Protein AF-A0A5N9AS66-F1 (afdb_monomer_lite)

Secondary structure (DSSP, 8-state):
-EEEEE-SB-HHHHHHHHHS-SHHHHH-EE-S-B--S--HHHHHHHTT-EEEEE--GGGHHHHHHHHHHHHHHS---EEEEEE-S--SPTT-EEPPPPPP-

Radius of gyration: 16.78 Å; chains: 1; bounding box: 40×25×41 Å

Foldseek 3Di:
DAEAACLQWLLVVLVCPCVVDDDCVVPLEDEPTGHPDDDVQVVCVVVVEHEDEAEDPVCVVVRVVVQCCCCPVVVGHYYYYYYDHHSHPPSHDYHDYDDDD

Structure (mmCIF, N/CA/C/O backbone):
data_AF-A0A5N9AS66-F1
#
_entry.id   AF-A0A5N9AS66-F1
#
loop_
_atom_site.group_PDB
_atom_site.id
_atom_site.type_symbol
_atom_site.label_atom_id
_atom_site.label_alt_id
_atom_site.label_comp_id
_atom_site.label_asym_id
_atom_site.label_entity_id
_atom_site.label_seq_id
_atom_site.pdbx_PDB_ins_code
_atom_site.Cartn_x
_atom_site.Cartn_y
_atom_site.Cartn_z
_atom_site.occupancy
_atom_site.B_iso_or_equiv
_atom_site.auth_seq_id
_atom_site.auth_comp_id
_atom_site.auth_asym_id
_atom_site.auth_atom_id
_atom_site.pdbx_PDB_model_num
ATOM 1 N N . LEU A 1 1 ? -7.767 7.285 11.595 1.00 97.25 1 LEU A N 1
ATOM 2 C CA . LEU A 1 1 ? -7.725 6.336 10.467 1.00 97.25 1 LEU A CA 1
ATOM 3 C C . LEU A 1 1 ? -6.416 6.550 9.739 1.00 97.25 1 LEU A C 1
ATOM 5 O O . LEU A 1 1 ? -6.164 7.672 9.313 1.00 97.25 1 LEU A O 1
ATOM 9 N N . TYR A 1 2 ? -5.582 5.523 9.649 1.00 98.12 2 TYR A N 1
ATOM 10 C CA . TYR A 1 2 ? -4.367 5.545 8.842 1.00 98.12 2 TYR A CA 1
ATOM 11 C C . TYR A 1 2 ? -4.635 4.807 7.536 1.00 98.12 2 TYR A C 1
ATOM 13 O O . TYR A 1 2 ? -5.286 3.765 7.545 1.00 98.12 2 TYR A O 1
ATOM 21 N N . VAL A 1 3 ? -4.147 5.351 6.424 1.00 98.06 3 VAL A N 1
ATOM 22 C CA . VAL A 1 3 ? -4.330 4.763 5.096 1.00 98.06 3 VAL A CA 1
ATOM 23 C C . VAL A 1 3 ? -2.970 4.654 4.427 1.00 98.06 3 VAL A C 1
ATOM 25 O O . VAL A 1 3 ? -2.260 5.651 4.301 1.00 98.06 3 VAL A O 1
ATOM 28 N N . ILE A 1 4 ? -2.619 3.446 3.998 1.00 97.56 4 ILE A N 1
ATOM 29 C CA . ILE A 1 4 ? -1.439 3.173 3.182 1.00 97.56 4 ILE A CA 1
ATOM 30 C C . ILE A 1 4 ? -1.924 2.852 1.773 1.00 97.56 4 ILE A C 1
ATOM 32 O O . ILE A 1 4 ? -2.585 1.844 1.544 1.00 97.56 4 ILE A O 1
ATOM 36 N N . THR A 1 5 ? -1.578 3.711 0.820 1.00 96.31 5 THR A N 1
ATOM 37 C CA . THR A 1 5 ? -1.765 3.466 -0.613 1.00 96.31 5 THR A CA 1
ATOM 38 C C . THR A 1 5 ? -0.592 2.631 -1.124 1.00 96.31 5 THR A C 1
ATOM 40 O O . THR A 1 5 ? 0.446 3.168 -1.518 1.00 96.31 5 THR A O 1
ATOM 43 N N . ASN A 1 6 ? -0.719 1.311 -1.040 1.00 96.38 6 ASN A N 1
ATOM 44 C CA . ASN A 1 6 ? 0.381 0.367 -1.181 1.00 96.38 6 ASN A CA 1
ATOM 45 C C . ASN A 1 6 ? 0.519 -0.144 -2.621 1.00 96.38 6 ASN A C 1
ATOM 47 O O . ASN A 1 6 ? -0.089 -1.140 -3.008 1.00 96.38 6 ASN A O 1
ATOM 51 N N . ASN A 1 7 ? 1.376 0.511 -3.401 1.00 95.75 7 ASN A N 1
ATOM 52 C CA . ASN A 1 7 ? 1.757 0.081 -4.750 1.00 95.75 7 ASN A CA 1
ATOM 53 C C . ASN A 1 7 ? 3.007 -0.825 -4.772 1.00 95.75 7 ASN A C 1
ATOM 55 O O . ASN A 1 7 ? 3.580 -1.044 -5.836 1.00 95.75 7 ASN A O 1
ATOM 59 N N . GLY A 1 8 ? 3.482 -1.302 -3.613 1.00 94.88 8 GLY A N 1
ATOM 60 C CA . GLY A 1 8 ? 4.639 -2.198 -3.516 1.00 94.88 8 GLY A CA 1
ATOM 61 C C . GLY A 1 8 ? 5.957 -1.632 -4.060 1.00 94.88 8 GLY A C 1
ATOM 62 O O . GLY A 1 8 ? 6.839 -2.411 -4.417 1.00 94.88 8 GLY A O 1
ATOM 63 N N . ALA A 1 9 ? 6.106 -0.308 -4.178 1.00 95.25 9 ALA A N 1
ATOM 64 C CA . ALA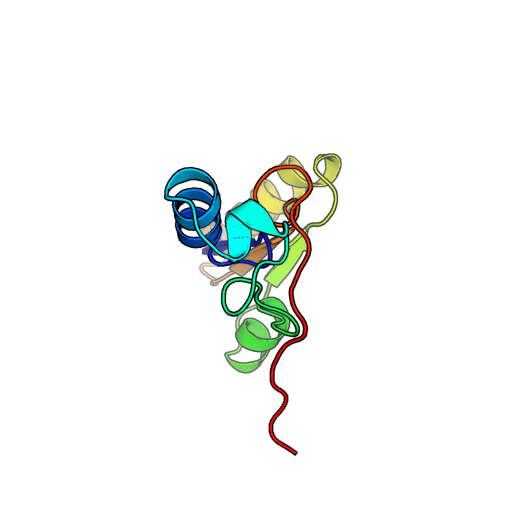 A 1 9 ? 7.310 0.305 -4.733 1.00 95.25 9 ALA A CA 1
ATOM 65 C C . ALA A 1 9 ? 7.537 1.742 -4.237 1.00 95.25 9 ALA A C 1
ATOM 67 O O . ALA A 1 9 ? 6.617 2.453 -3.838 1.00 95.25 9 ALA A O 1
ATOM 68 N N . TYR A 1 10 ? 8.763 2.238 -4.381 1.00 94.88 10 TYR A N 1
ATOM 69 C CA . TYR A 1 10 ? 9.041 3.673 -4.418 1.00 94.88 10 TYR A CA 1
ATOM 70 C C . TYR A 1 10 ? 8.584 4.256 -5.763 1.00 94.88 10 TYR A C 1
ATOM 72 O O . TYR A 1 10 ? 9.403 4.640 -6.594 1.00 94.88 10 TYR A O 1
ATOM 80 N N . GLY A 1 11 ? 7.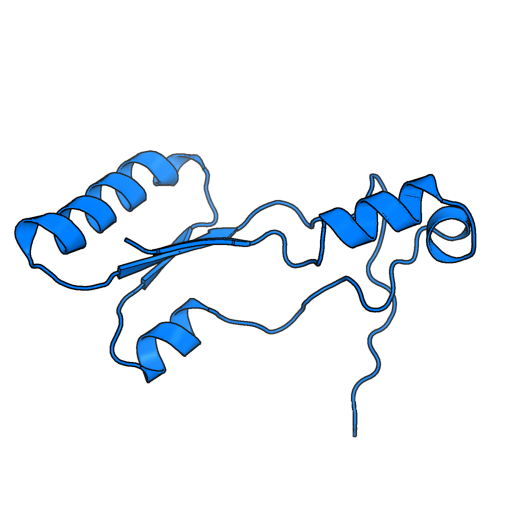269 4.300 -5.999 1.00 94.69 11 GLY A N 1
ATOM 81 C CA . GLY A 1 11 ? 6.729 4.514 -7.348 1.00 94.69 11 GLY A CA 1
ATOM 82 C C . GLY A 1 11 ? 7.119 5.838 -8.008 1.00 94.69 11 GLY A C 1
ATOM 83 O O . GLY A 1 11 ? 7.423 5.868 -9.195 1.00 94.69 11 GLY A O 1
ATOM 84 N N . ILE A 1 12 ? 7.223 6.920 -7.233 1.00 94.81 12 ILE A N 1
ATOM 85 C CA . ILE A 1 12 ? 7.724 8.208 -7.740 1.00 94.81 12 ILE A CA 1
ATOM 86 C C . ILE A 1 12 ? 9.177 8.084 -8.223 1.00 94.81 12 ILE A C 1
ATOM 88 O O . ILE A 1 12 ? 9.527 8.577 -9.290 1.00 94.81 12 ILE A O 1
ATOM 92 N N . VAL A 1 13 ? 10.021 7.385 -7.460 1.00 93.62 13 VAL A N 1
ATOM 93 C CA . VAL A 1 13 ? 11.432 7.162 -7.810 1.00 93.62 13 VAL A CA 1
ATOM 94 C C . VAL A 1 13 ? 11.545 6.261 -9.041 1.00 93.62 13 VAL A C 1
ATOM 96 O O . VAL A 1 13 ? 12.332 6.551 -9.938 1.00 93.62 13 VAL A O 1
ATOM 99 N N . ALA A 1 14 ? 10.735 5.202 -9.115 1.00 94.19 14 ALA A N 1
ATOM 100 C CA . ALA A 1 14 ? 10.674 4.328 -10.283 1.00 94.19 14 ALA A CA 1
ATOM 101 C C . ALA A 1 14 ? 10.259 5.101 -11.549 1.00 94.19 14 ALA A C 1
ATOM 103 O O . ALA A 1 14 ? 10.885 4.930 -12.593 1.00 94.19 14 ALA A O 1
ATOM 104 N N . GLY A 1 15 ? 9.277 6.004 -11.436 1.00 93.50 15 GLY A N 1
ATOM 105 C CA . GLY A 1 15 ? 8.867 6.918 -12.506 1.00 93.50 15 GLY A CA 1
ATOM 106 C C . GLY A 1 15 ? 10.021 7.772 -13.029 1.00 93.50 15 GLY A C 1
ATOM 107 O O . GLY A 1 15 ? 10.305 7.758 -14.224 1.00 93.50 15 GLY A O 1
ATOM 108 N N . PHE A 1 16 ? 10.762 8.429 -12.131 1.00 94.06 16 PHE A N 1
ATOM 109 C CA . PHE A 1 16 ? 11.922 9.234 -12.526 1.00 94.06 16 PHE A CA 1
ATOM 110 C C . PHE A 1 16 ? 13.016 8.419 -13.232 1.00 94.06 16 PHE A C 1
ATOM 112 O O . PHE A 1 16 ? 13.605 8.908 -14.193 1.00 94.06 16 PHE A O 1
ATOM 119 N N . PHE A 1 17 ? 13.284 7.176 -12.812 1.00 92.38 17 PHE A N 1
ATOM 120 C CA . PHE A 1 17 ? 14.233 6.304 -13.522 1.00 92.38 17 PHE A CA 1
ATOM 121 C C . PHE A 1 17 ? 13.738 5.866 -14.908 1.00 92.38 17 PHE A C 1
ATOM 123 O O . PHE A 1 17 ? 14.557 5.646 -15.806 1.00 92.38 17 PHE A O 1
ATOM 130 N N . GLY A 1 18 ? 12.420 5.768 -15.093 1.00 90.56 18 GLY A N 1
ATOM 131 C CA . GLY A 1 18 ? 11.807 5.546 -16.401 1.00 90.56 18 GLY A CA 1
ATOM 132 C C . GLY A 1 18 ? 12.042 6.708 -17.371 1.00 90.56 18 GLY A C 1
ATOM 133 O O . GLY A 1 18 ? 12.274 6.478 -18.553 1.00 90.56 18 GLY A O 1
ATOM 134 N N . GLU A 1 19 ? 12.047 7.947 -16.874 1.00 90.44 19 GLU A N 1
ATOM 135 C CA . GLU A 1 19 ? 12.200 9.157 -17.696 1.00 90.44 19 GLU A CA 1
ATOM 136 C C . GLU A 1 19 ? 13.660 9.585 -17.916 1.00 90.44 19 GLU A C 1
ATOM 138 O O . GLU A 1 19 ? 13.999 10.121 -18.970 1.00 90.44 19 GLU A O 1
ATOM 143 N N . ALA A 1 20 ? 14.538 9.368 -16.932 1.00 86.75 20 ALA A N 1
ATOM 144 C CA . ALA A 1 20 ? 15.902 9.907 -16.931 1.00 86.75 20 ALA A CA 1
ATOM 145 C C . ALA A 1 20 ? 16.880 9.207 -17.900 1.00 86.75 20 ALA A C 1
ATOM 147 O O . ALA A 1 20 ? 17.995 9.696 -18.099 1.00 86.75 20 ALA A O 1
ATOM 148 N N . GLY A 1 21 ? 16.479 8.081 -18.498 1.00 80.75 21 GLY A N 1
ATOM 149 C CA . GLY A 1 21 ? 17.354 7.228 -19.303 1.00 80.75 21 GLY A CA 1
ATOM 150 C C . GLY A 1 21 ? 18.347 6.405 -18.467 1.00 80.75 21 GLY A C 1
ATOM 151 O O . GLY A 1 21 ? 18.550 6.639 -17.273 1.00 80.75 21 GLY A O 1
ATOM 152 N N . GLY A 1 22 ? 18.982 5.418 -19.104 1.00 87.62 22 GLY A N 1
ATOM 153 C CA . GLY A 1 22 ? 19.961 4.526 -18.481 1.00 87.62 22 GLY A CA 1
ATOM 154 C C . GLY A 1 22 ? 19.403 3.137 -18.176 1.00 87.62 22 GLY A C 1
ATOM 155 O O . GLY A 1 22 ? 18.316 2.767 -18.598 1.00 87.62 22 GLY A O 1
ATOM 156 N N . GLN A 1 23 ? 20.155 2.334 -17.418 1.00 90.06 23 GLN A N 1
ATOM 157 C CA . GLN A 1 23 ? 19.957 0.880 -17.391 1.00 90.06 23 GLN A CA 1
ATOM 158 C C . GLN A 1 23 ? 18.527 0.421 -17.041 1.00 90.06 23 GLN A C 1
ATOM 160 O O . GLN A 1 23 ? 18.057 -0.556 -17.620 1.00 90.06 23 GLN A O 1
ATOM 165 N N . MET A 1 24 ? 17.829 1.082 -16.110 1.00 91.69 24 MET A N 1
ATOM 166 C CA . MET A 1 24 ? 16.470 0.669 -15.717 1.00 91.69 24 MET A CA 1
ATOM 167 C C . MET A 1 24 ? 15.432 0.955 -16.807 1.00 91.69 24 MET A C 1
ATOM 169 O O . MET A 1 24 ? 14.606 0.090 -17.087 1.00 91.69 24 MET A O 1
ATOM 173 N N . SER A 1 25 ? 15.502 2.117 -17.455 1.00 91.50 25 SER A N 1
ATOM 174 C CA . SER A 1 25 ? 14.636 2.460 -18.589 1.00 91.50 25 SER A CA 1
ATOM 175 C C . SER A 1 25 ? 15.011 1.668 -19.842 1.00 91.50 25 SER A C 1
ATOM 177 O O . SER A 1 25 ? 14.124 1.152 -20.514 1.00 91.50 25 SER A O 1
ATOM 179 N N . ASP A 1 26 ? 16.307 1.479 -20.108 1.00 92.94 26 ASP A N 1
ATOM 180 C CA . ASP A 1 26 ? 16.809 0.756 -21.284 1.00 92.94 26 ASP A CA 1
ATOM 181 C C . ASP A 1 26 ? 16.444 -0.738 -21.260 1.00 92.94 26 ASP A C 1
ATOM 183 O O . ASP A 1 26 ? 16.221 -1.352 -22.302 1.00 92.94 26 ASP A O 1
ATOM 187 N N . THR A 1 27 ? 16.421 -1.350 -20.070 1.00 93.62 27 THR A N 1
ATOM 188 C CA . THR A 1 27 ? 16.173 -2.795 -19.910 1.00 93.62 27 THR A CA 1
ATOM 189 C C . THR A 1 27 ? 14.770 -3.135 -19.420 1.00 93.62 27 THR A C 1
ATOM 191 O O . THR A 1 27 ? 14.404 -4.309 -19.435 1.00 93.62 27 THR A O 1
ATOM 194 N N . GLY A 1 28 ? 14.019 -2.149 -18.923 1.00 93.88 28 GLY A N 1
ATOM 195 C CA . GLY A 1 28 ? 12.745 -2.356 -18.233 1.00 93.88 28 GLY A CA 1
ATOM 196 C C . GLY A 1 28 ? 12.871 -3.027 -16.859 1.00 93.88 28 GLY A C 1
ATOM 197 O O . GLY A 1 28 ? 11.855 -3.351 -16.251 1.00 93.88 28 GLY A O 1
ATOM 198 N N . LYS A 1 29 ? 14.091 -3.252 -16.348 1.00 94.81 29 LYS A N 1
ATOM 199 C CA . LYS A 1 29 ? 14.328 -3.935 -15.067 1.00 94.81 29 LYS A CA 1
ATOM 200 C C . LYS A 1 29 ? 14.622 -2.934 -13.959 1.00 94.81 29 LYS A C 1
ATOM 202 O O . LYS A 1 29 ? 15.691 -2.326 -13.919 1.00 94.81 29 LYS A O 1
ATOM 207 N N . TYR A 1 30 ? 13.699 -2.823 -13.011 1.00 93.31 30 TYR A N 1
ATOM 208 C CA . TYR A 1 30 ? 13.732 -1.831 -11.941 1.00 93.31 30 TYR A CA 1
ATOM 209 C C . TYR A 1 30 ? 14.261 -2.437 -10.638 1.00 93.31 30 TYR A C 1
ATOM 211 O O . TYR A 1 30 ? 13.556 -3.137 -9.906 1.00 93.31 30 TYR A O 1
ATOM 219 N N . GLY A 1 31 ? 15.541 -2.185 -10.355 1.00 90.75 31 GLY A N 1
ATOM 220 C CA . GLY A 1 31 ? 16.218 -2.639 -9.137 1.00 90.75 31 GLY A CA 1
ATOM 221 C C . GLY A 1 31 ? 16.159 -1.621 -8.002 1.00 90.75 31 GLY A C 1
ATOM 222 O O . GLY A 1 31 ? 16.218 -0.421 -8.233 1.00 90.75 31 GLY A O 1
ATOM 223 N N . GLY A 1 32 ? 16.045 -2.094 -6.759 1.00 88.25 32 GLY A N 1
ATOM 224 C CA . GLY A 1 32 ? 16.107 -1.238 -5.564 1.00 88.25 32 GLY A CA 1
ATOM 225 C C . GLY A 1 32 ? 14.902 -0.313 -5.336 1.00 88.25 32 GLY A C 1
ATOM 226 O O . GLY A 1 32 ? 14.903 0.437 -4.366 1.00 88.25 32 GLY A O 1
ATOM 227 N N . VAL A 1 33 ? 13.880 -0.365 -6.197 1.00 92.38 33 VAL A N 1
ATOM 228 C CA . VAL A 1 33 ? 12.654 0.445 -6.064 1.00 92.38 33 VAL A CA 1
ATOM 229 C C . VAL A 1 33 ? 11.408 -0.374 -5.745 1.00 92.38 33 VAL A C 1
ATOM 231 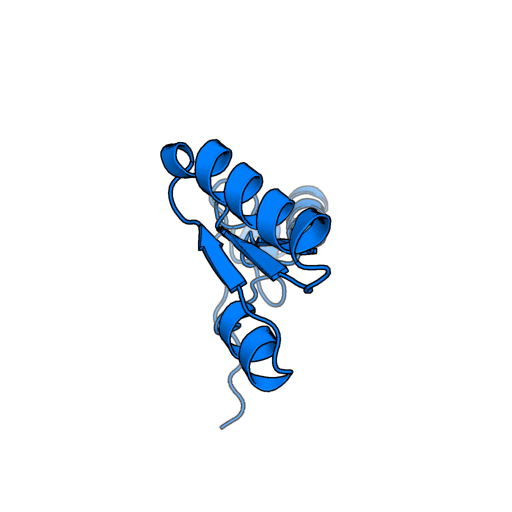O O . VAL A 1 33 ? 10.434 0.190 -5.261 1.00 92.38 33 VAL A O 1
ATOM 234 N N . VAL A 1 34 ? 11.423 -1.686 -5.981 1.00 93.25 34 VAL A N 1
ATOM 235 C CA . VAL A 1 34 ? 10.330 -2.588 -5.591 1.00 93.25 34 VAL A CA 1
ATOM 236 C C . VAL A 1 34 ? 10.497 -2.968 -4.122 1.00 93.25 34 VAL A C 1
ATOM 238 O O . VAL A 1 34 ? 11.610 -3.218 -3.666 1.00 93.25 34 VAL A O 1
ATOM 241 N N . LEU A 1 35 ? 9.398 -2.996 -3.379 1.00 90.00 35 LEU A N 1
ATOM 242 C CA . LEU A 1 35 ? 9.355 -3.287 -1.951 1.00 90.00 35 LEU A CA 1
ATOM 243 C C . LEU A 1 35 ? 8.498 -4.534 -1.749 1.00 90.00 35 LEU A C 1
ATOM 245 O O . LEU A 1 35 ? 7.270 -4.453 -1.723 1.00 90.00 35 LEU A O 1
ATOM 249 N N . ASP A 1 36 ? 9.150 -5.690 -1.652 1.00 81.25 36 ASP A N 1
ATOM 250 C CA . ASP A 1 36 ? 8.475 -6.971 -1.439 1.00 81.25 36 ASP A CA 1
ATOM 251 C C . ASP A 1 36 ? 8.537 -7.404 0.036 1.00 81.25 36 ASP A C 1
ATOM 253 O O . ASP A 1 36 ? 9.423 -6.995 0.790 1.00 81.25 36 ASP A O 1
ATOM 257 N N . GLY A 1 37 ? 7.580 -8.231 0.457 1.00 82.81 37 GLY A N 1
ATOM 258 C CA . GLY A 1 37 ? 7.578 -8.900 1.762 1.00 82.81 37 GLY A CA 1
ATOM 259 C C . GLY A 1 37 ? 7.120 -8.072 2.968 1.00 82.81 37 GLY A C 1
ATOM 260 O O . GLY A 1 37 ? 7.083 -8.607 4.077 1.00 82.81 37 GLY A O 1
ATOM 261 N N . MET A 1 38 ? 6.745 -6.799 2.798 1.00 89.12 38 MET A N 1
ATOM 262 C CA . MET A 1 38 ? 6.189 -5.998 3.894 1.00 89.12 38 MET A CA 1
ATOM 263 C C . MET A 1 38 ? 4.693 -6.272 4.080 1.00 89.12 38 MET A C 1
ATOM 265 O O . MET A 1 38 ? 3.918 -6.203 3.130 1.00 89.12 38 MET A O 1
ATOM 269 N N . ASP A 1 39 ? 4.287 -6.514 5.326 1.00 95.62 39 ASP A N 1
ATOM 270 C CA . ASP A 1 39 ? 2.888 -6.682 5.720 1.00 95.62 39 ASP A CA 1
ATOM 271 C C . ASP A 1 39 ? 2.498 -5.606 6.752 1.00 95.62 39 ASP A C 1
ATOM 273 O O . ASP A 1 39 ? 2.691 -5.807 7.956 1.00 95.62 39 ASP A O 1
ATOM 277 N N . PRO A 1 40 ? 1.997 -4.436 6.307 1.00 97.00 40 PRO A N 1
ATOM 278 C CA . PRO A 1 40 ? 1.681 -3.327 7.204 1.00 97.00 40 PRO A CA 1
ATOM 279 C C . PRO A 1 40 ? 0.634 -3.666 8.265 1.00 97.00 40 PRO A C 1
ATOM 281 O O . PRO A 1 40 ? 0.718 -3.153 9.379 1.00 97.00 40 PRO A O 1
ATOM 284 N N . VAL A 1 41 ? -0.314 -4.557 7.953 1.00 98.12 41 VAL A N 1
ATOM 285 C CA . VAL A 1 41 ? -1.354 -4.989 8.897 1.00 98.12 41 VAL A CA 1
ATOM 286 C C . VAL A 1 41 ? -0.738 -5.781 10.048 1.00 98.12 41 VAL A C 1
ATOM 288 O O . VAL A 1 41 ? -1.034 -5.504 11.205 1.00 98.12 41 VAL A O 1
ATOM 291 N N . LYS A 1 42 ? 0.195 -6.701 9.767 1.00 98.06 42 LYS A N 1
ATOM 292 C CA . LYS A 1 42 ? 0.930 -7.414 10.830 1.00 98.06 42 LYS A CA 1
ATOM 293 C C . LYS A 1 42 ? 1.812 -6.494 11.663 1.00 98.06 42 LYS A C 1
ATOM 295 O O . LYS A 1 42 ? 1.955 -6.707 12.862 1.00 98.06 42 LYS A O 1
ATOM 300 N N . ILE A 1 43 ? 2.422 -5.489 11.035 1.00 97.31 43 ILE A N 1
ATOM 301 C CA . ILE A 1 43 ? 3.200 -4.486 11.766 1.00 97.31 43 ILE A CA 1
ATOM 302 C C . ILE A 1 43 ? 2.270 -3.720 12.712 1.00 97.31 43 ILE A C 1
ATOM 304 O O . ILE A 1 43 ? 2.594 -3.597 13.885 1.00 97.31 43 ILE A O 1
ATOM 308 N N . ALA A 1 44 ? 1.109 -3.259 12.241 1.00 98.00 44 ALA A N 1
ATOM 309 C CA . ALA A 1 44 ? 0.116 -2.585 13.075 1.00 98.00 44 ALA A CA 1
ATOM 310 C C . ALA A 1 44 ? -0.350 -3.449 14.257 1.00 98.00 44 ALA A C 1
ATOM 312 O O . ALA A 1 44 ? -0.330 -2.978 15.397 1.00 98.00 44 ALA A O 1
ATOM 313 N N . ASP A 1 45 ? -0.676 -4.716 13.996 1.00 98.12 45 ASP A N 1
ATOM 314 C CA . ASP A 1 45 ? -1.107 -5.680 15.012 1.00 98.12 45 ASP A CA 1
ATOM 315 C C . ASP A 1 45 ? -0.047 -5.867 16.110 1.00 98.12 45 ASP A C 1
ATOM 317 O O . ASP A 1 45 ? -0.357 -5.816 17.300 1.00 98.12 45 ASP A O 1
ATOM 321 N N . ALA A 1 46 ? 1.237 -5.941 15.738 1.00 98.19 46 ALA A N 1
ATOM 322 C CA . ALA A 1 46 ? 2.342 -6.023 16.696 1.00 98.19 46 ALA A CA 1
ATOM 323 C C . ALA A 1 46 ? 2.443 -4.805 17.640 1.00 98.19 46 ALA A C 1
ATOM 325 O O . ALA A 1 46 ? 3.024 -4.912 18.721 1.00 98.19 46 ALA A O 1
ATOM 326 N N . PHE A 1 47 ? 1.867 -3.660 17.260 1.00 96.81 47 PHE A N 1
ATOM 327 C CA . PHE A 1 47 ? 1.753 -2.458 18.093 1.00 96.81 47 PHE A CA 1
ATOM 328 C C . PHE A 1 47 ? 0.357 -2.283 18.722 1.00 96.81 47 PHE A C 1
ATOM 330 O O . PHE A 1 47 ? 0.067 -1.226 19.285 1.00 96.81 47 PHE A O 1
ATOM 337 N N . GLY A 1 48 ? -0.506 -3.302 18.660 1.00 96.69 48 GLY A N 1
ATOM 338 C CA . GLY A 1 48 ? -1.855 -3.279 19.229 1.00 96.69 48 GLY A CA 1
ATOM 339 C C . GLY A 1 48 ? -2.854 -2.430 18.439 1.00 96.69 48 GLY A C 1
ATOM 340 O O . GLY A 1 48 ? -3.862 -1.997 18.999 1.00 96.69 48 GLY A O 1
ATOM 341 N N . MET A 1 49 ? -2.573 -2.156 17.162 1.00 97.75 49 MET A N 1
ATOM 342 C CA . MET A 1 49 ? -3.466 -1.434 16.258 1.00 97.75 49 MET A CA 1
ATOM 343 C C . MET A 1 49 ? -4.099 -2.411 15.269 1.00 97.75 49 MET A C 1
ATOM 345 O O . MET A 1 49 ? -3.403 -3.057 14.492 1.00 97.75 49 MET A O 1
ATOM 349 N N . GLU A 1 50 ? -5.428 -2.474 15.261 1.00 97.62 50 GLU A N 1
ATOM 350 C CA . GLU A 1 50 ? -6.156 -3.264 14.270 1.00 97.62 50 GLU A CA 1
ATOM 351 C C . GLU A 1 50 ? -6.056 -2.639 12.874 1.00 97.62 50 GLU A C 1
ATOM 353 O O . GLU A 1 50 ? -5.936 -1.419 12.706 1.00 97.62 50 GLU A O 1
ATOM 358 N N . GLY A 1 51 ? -6.148 -3.485 11.856 1.00 97.62 51 GLY A N 1
ATOM 359 C CA . GLY A 1 51 ? -6.247 -3.041 10.479 1.00 97.62 51 GLY A CA 1
ATOM 360 C C . GLY A 1 51 ? -6.669 -4.153 9.537 1.00 97.62 51 GLY A C 1
ATOM 361 O O . GLY A 1 51 ? -6.678 -5.329 9.901 1.00 97.62 51 GLY A O 1
ATOM 362 N N . GLU A 1 52 ? -7.002 -3.769 8.314 1.00 98.00 52 GLU A N 1
ATOM 363 C CA . GLU A 1 52 ? -7.353 -4.692 7.239 1.00 98.00 52 GLU A CA 1
ATOM 364 C C . GLU A 1 52 ? -6.631 -4.323 5.938 1.00 98.00 52 GLU A C 1
ATOM 366 O O . GLU A 1 52 ? -6.313 -3.155 5.683 1.00 98.00 52 GLU A O 1
ATOM 371 N N . ARG A 1 53 ? -6.351 -5.345 5.120 1.00 97.81 53 ARG A N 1
ATOM 372 C CA . ARG A 1 53 ? -5.891 -5.168 3.742 1.00 97.81 53 ARG A CA 1
ATOM 373 C C . ARG A 1 53 ? -7.100 -5.151 2.819 1.00 97.81 53 ARG A C 1
ATOM 375 O O . ARG A 1 53 ? -7.963 -6.016 2.926 1.00 97.81 53 ARG A O 1
ATOM 382 N N . VAL A 1 54 ? -7.115 -4.199 1.896 1.00 97.88 54 VAL A N 1
ATOM 383 C CA . VAL A 1 54 ? -8.162 -4.025 0.888 1.00 97.88 54 VAL A CA 1
ATOM 384 C C . VAL A 1 54 ? -7.545 -4.301 -0.477 1.00 97.88 54 VAL A C 1
ATOM 386 O O . VAL A 1 54 ? -6.587 -3.630 -0.860 1.00 97.88 54 VAL A O 1
ATOM 389 N N . GLU A 1 55 ? -8.066 -5.296 -1.192 1.00 96.50 55 GLU A N 1
ATOM 390 C CA . GLU A 1 55 ? -7.550 -5.707 -2.509 1.00 96.50 55 GLU A CA 1
ATOM 391 C C . GLU A 1 55 ? -8.542 -5.459 -3.651 1.00 96.50 55 GLU A C 1
ATOM 393 O O . GLU A 1 55 ? -8.126 -5.380 -4.805 1.00 96.50 55 GLU A O 1
ATOM 398 N N . ASP A 1 56 ? -9.829 -5.295 -3.335 1.00 96.56 56 ASP A N 1
ATOM 399 C CA . ASP A 1 56 ? -10.891 -5.026 -4.301 1.00 96.56 56 ASP A CA 1
ATOM 400 C C . ASP A 1 56 ? -11.424 -3.597 -4.122 1.00 96.56 56 ASP A C 1
ATOM 402 O O . ASP A 1 56 ? -11.738 -3.154 -3.014 1.00 96.56 56 ASP A O 1
ATOM 406 N N . GLU A 1 57 ? -11.521 -2.854 -5.224 1.00 95.12 57 GLU A N 1
ATOM 407 C CA . GLU A 1 57 ? -12.053 -1.489 -5.228 1.00 95.12 57 GLU A CA 1
ATOM 408 C C . GLU A 1 57 ? -13.532 -1.443 -4.812 1.00 95.12 57 GLU A C 1
ATOM 410 O O . GLU A 1 57 ? -13.974 -0.464 -4.208 1.00 95.12 57 GLU A O 1
ATOM 415 N N . SER A 1 58 ? -14.302 -2.501 -5.084 1.00 97.62 58 SER A N 1
ATOM 416 C CA . SER A 1 58 ? -15.723 -2.568 -4.730 1.00 97.62 58 SER A CA 1
ATOM 417 C C . SER A 1 58 ? -15.968 -2.549 -3.219 1.00 97.62 58 SER A C 1
ATOM 419 O O . SER A 1 58 ? -16.981 -2.003 -2.778 1.00 97.62 58 SER A O 1
ATOM 421 N N . ASP A 1 59 ? -15.005 -3.018 -2.423 1.00 96.81 59 ASP A N 1
ATOM 422 C CA . ASP A 1 59 ? -15.069 -3.003 -0.960 1.00 96.81 59 ASP A CA 1
ATOM 423 C C . ASP A 1 59 ? -14.706 -1.633 -0.360 1.00 96.81 59 ASP A C 1
ATOM 425 O O . ASP A 1 59 ? -14.958 -1.379 0.823 1.00 96.81 59 ASP A O 1
ATOM 429 N N . LEU A 1 60 ? -14.123 -0.724 -1.156 1.00 96.12 60 LEU A N 1
ATOM 430 C CA . LEU A 1 60 ? -13.443 0.476 -0.661 1.00 96.12 60 LEU A CA 1
ATOM 431 C C . LEU A 1 60 ? -14.370 1.432 0.109 1.00 96.12 60 LEU A C 1
ATOM 433 O O . LEU A 1 60 ? -13.983 1.996 1.134 1.00 96.12 60 LEU A O 1
ATOM 437 N N . ASN A 1 61 ? -15.606 1.618 -0.355 1.00 97.50 61 ASN A N 1
ATOM 438 C CA . ASN A 1 61 ? -16.558 2.483 0.347 1.00 97.50 61 ASN A CA 1
ATOM 439 C C . ASN A 1 61 ? -16.932 1.915 1.721 1.00 97.50 61 ASN A C 1
ATOM 441 O O . ASN A 1 61 ? -16.994 2.659 2.705 1.00 97.50 61 ASN A O 1
ATOM 445 N N . ASP A 1 62 ? -17.142 0.603 1.800 1.00 98.00 62 ASP A N 1
ATOM 446 C CA . ASP A 1 62 ? -17.578 -0.054 3.027 1.00 98.00 62 ASP A CA 1
ATOM 447 C C . ASP A 1 62 ? -16.440 -0.134 4.052 1.00 98.00 62 ASP A C 1
ATOM 449 O O . ASP A 1 62 ? -16.658 0.189 5.223 1.00 98.00 62 ASP A O 1
ATOM 453 N N . VAL A 1 63 ? -15.218 -0.484 3.631 1.00 97.75 63 VAL A N 1
ATOM 454 C CA . VAL A 1 63 ? -14.025 -0.536 4.506 1.00 97.75 63 VAL A CA 1
ATOM 455 C C . VAL A 1 63 ? -13.683 0.849 5.063 1.00 97.75 63 VAL A C 1
ATOM 457 O O . VAL A 1 63 ? -13.448 0.999 6.263 1.00 97.75 63 VAL A O 1
ATOM 460 N N . VAL A 1 64 ? -13.747 1.902 4.235 1.00 97.81 64 VAL A N 1
ATOM 461 C CA . VAL A 1 64 ? -13.481 3.279 4.679 1.00 97.81 64 VAL A CA 1
ATOM 462 C C . VAL A 1 64 ? -14.551 3.732 5.664 1.00 97.81 64 VAL A C 1
ATOM 464 O O . VAL A 1 64 ? -14.222 4.308 6.704 1.00 97.81 64 VAL A O 1
ATOM 467 N N . ARG A 1 65 ? -15.828 3.442 5.387 1.00 98.06 65 ARG A N 1
ATOM 468 C CA . ARG A 1 65 ? -16.927 3.773 6.300 1.00 98.06 65 ARG A CA 1
ATOM 469 C C . ARG A 1 65 ? -16.762 3.077 7.653 1.00 98.06 65 ARG A C 1
ATOM 471 O O . ARG A 1 65 ? -16.916 3.739 8.678 1.00 98.06 65 ARG A O 1
ATOM 478 N N . ARG A 1 66 ? -16.419 1.783 7.671 1.00 97.62 66 ARG A N 1
ATOM 479 C CA . ARG A 1 66 ? -16.146 1.035 8.912 1.00 97.62 66 ARG A CA 1
ATOM 480 C C . ARG A 1 66 ? -14.950 1.604 9.670 1.00 97.62 66 ARG A C 1
ATOM 482 O O . ARG A 1 66 ? -15.084 1.9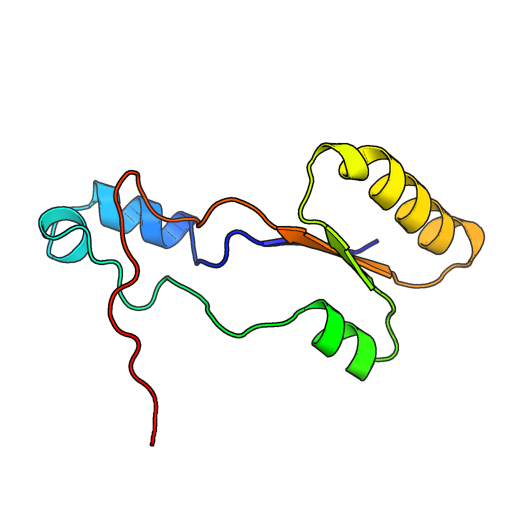16 10.849 1.00 97.62 66 ARG A O 1
ATOM 489 N N . GLY A 1 67 ? -13.816 1.807 8.997 1.00 97.50 67 GLY A N 1
ATOM 490 C CA . GLY A 1 67 ? -12.603 2.349 9.615 1.00 97.50 67 GLY A CA 1
ATOM 491 C C . GLY A 1 67 ? -12.807 3.750 10.204 1.00 97.50 67 GLY A C 1
ATOM 492 O O . GLY A 1 67 ? -12.277 4.063 11.270 1.00 97.50 67 GLY A O 1
ATOM 493 N N . MET A 1 68 ? -13.617 4.588 9.551 1.00 98.06 68 MET A N 1
ATOM 494 C CA . MET A 1 68 ? -14.030 5.888 10.088 1.00 98.06 68 MET A CA 1
ATOM 495 C C . MET A 1 68 ? -14.904 5.754 11.341 1.00 98.06 68 MET A C 1
ATOM 497 O O . MET A 1 68 ? -14.709 6.525 12.278 1.00 98.06 68 MET A O 1
ATOM 501 N N . GLY A 1 69 ? -15.829 4.790 11.376 1.00 98.25 69 GLY A N 1
ATOM 502 C CA . GLY A 1 69 ? -16.639 4.490 12.564 1.00 98.25 69 GLY A CA 1
ATOM 503 C C . GLY A 1 69 ? -15.775 4.090 13.761 1.00 98.25 69 GLY A C 1
ATOM 504 O O . GLY A 1 69 ? -15.865 4.712 14.812 1.00 98.25 69 GLY A O 1
ATOM 505 N N . ILE A 1 70 ? -14.842 3.151 13.578 1.00 98.06 70 ILE A N 1
ATOM 506 C CA . ILE A 1 70 ? -13.905 2.718 14.637 1.00 98.06 70 ILE A CA 1
ATOM 507 C C . ILE A 1 70 ? -13.123 3.913 15.205 1.00 98.06 70 ILE A C 1
ATOM 509 O O . ILE A 1 70 ? -12.973 4.077 16.416 1.00 98.06 70 ILE A O 1
ATOM 513 N N . VAL A 1 71 ? -12.633 4.788 14.329 1.00 97.94 71 VAL A N 1
ATOM 514 C CA . VAL A 1 71 ? -11.808 5.927 14.744 1.00 97.94 71 VAL A CA 1
ATOM 515 C C . VAL A 1 71 ? -12.626 6.998 15.455 1.00 97.94 71 VAL A C 1
ATOM 517 O O . VAL A 1 71 ? -12.173 7.515 16.473 1.00 97.94 71 VAL A O 1
ATOM 520 N N . ASN A 1 72 ? -13.799 7.347 14.930 1.00 98.00 72 ASN A N 1
ATOM 521 C CA . ASN A 1 72 ? -14.590 8.461 15.450 1.00 98.00 72 ASN A CA 1
ATOM 522 C C . ASN A 1 72 ? -15.458 8.059 16.646 1.00 98.00 72 ASN A C 1
ATOM 524 O O . ASN A 1 72 ? -15.560 8.822 17.605 1.00 98.00 72 ASN A O 1
ATOM 528 N N . ASP A 1 73 ? -16.067 6.875 16.595 1.00 98.19 73 ASP A N 1
ATOM 529 C CA . ASP A 1 73 ? -17.043 6.435 17.590 1.00 98.19 73 ASP A CA 1
ATOM 530 C C . ASP A 1 73 ? -16.354 5.707 18.754 1.00 98.19 73 ASP A C 1
ATOM 532 O O . ASP A 1 73 ? -16.703 5.918 19.916 1.00 98.19 73 ASP A O 1
ATOM 536 N N . GLU A 1 74 ? -15.330 4.892 18.470 1.00 97.25 74 GLU A N 1
ATOM 537 C CA . GLU A 1 74 ? -14.614 4.116 19.495 1.00 97.25 74 GLU A CA 1
ATOM 538 C C . GLU A 1 74 ? -13.329 4.801 19.991 1.00 97.25 74 GLU A C 1
ATOM 540 O O . GLU A 1 74 ? -12.754 4.364 20.987 1.00 97.25 74 GLU A O 1
ATOM 545 N N . ASN A 1 75 ? -12.878 5.885 19.342 1.00 96.94 75 ASN A N 1
ATOM 546 C CA . ASN A 1 75 ? -11.605 6.571 19.626 1.00 96.94 75 ASN A CA 1
ATOM 547 C C . ASN A 1 75 ? -10.377 5.643 19.553 1.00 96.94 75 ASN A C 1
ATOM 549 O O . ASN A 1 75 ? -9.413 5.797 20.309 1.00 96.94 75 ASN A O 1
ATOM 553 N N . ARG A 1 76 ? -10.399 4.670 18.636 1.00 97.44 76 ARG A N 1
ATOM 554 C CA . ARG A 1 76 ? -9.324 3.685 18.457 1.00 97.44 76 ARG A CA 1
ATOM 555 C C . ARG A 1 76 ? -8.592 3.907 17.133 1.00 97.44 76 ARG A C 1
ATOM 557 O O . ARG A 1 76 ? -9.228 4.209 16.123 1.00 97.44 76 ARG A O 1
ATOM 564 N N . PRO A 1 77 ? -7.254 3.774 17.090 1.00 97.88 77 PRO A N 1
ATOM 565 C CA . PRO A 1 77 ? -6.537 3.813 15.825 1.00 97.88 77 PRO A CA 1
ATOM 566 C C . PRO A 1 77 ? -6.886 2.574 14.986 1.00 97.88 77 PRO A C 1
ATOM 568 O O . PRO A 1 77 ? -7.063 1.483 15.522 1.00 97.88 77 PRO A O 1
ATOM 571 N N . TYR A 1 78 ? -6.968 2.761 13.670 1.00 98.50 78 TYR A N 1
ATOM 572 C CA . TYR A 1 78 ? -7.263 1.704 12.704 1.00 98.50 78 TYR A CA 1
ATOM 573 C C . TYR A 1 78 ? -6.457 1.937 11.426 1.00 98.50 78 TYR A C 1
ATOM 575 O O . TYR A 1 78 ? -6.314 3.097 11.005 1.00 98.50 78 TYR A O 1
ATOM 583 N N . LEU A 1 79 ? -5.939 0.864 10.828 1.00 98.69 79 LEU A N 1
ATOM 584 C CA . LEU A 1 79 ? -5.144 0.892 9.600 1.00 98.69 79 LEU A CA 1
ATOM 585 C C . LEU A 1 79 ? -5.894 0.272 8.414 1.00 98.69 79 LEU A C 1
ATOM 587 O O . LEU A 1 79 ? -6.394 -0.843 8.500 1.00 98.69 79 LEU A O 1
ATOM 591 N N . LEU A 1 80 ? -5.872 0.964 7.277 1.00 98.56 80 LEU A N 1
ATOM 592 C CA . LEU A 1 80 ? -6.221 0.409 5.971 1.00 98.56 80 LEU A CA 1
ATOM 593 C C . LEU A 1 80 ? -4.960 0.293 5.104 1.00 98.56 80 LEU A C 1
ATOM 595 O O . LEU A 1 80 ? -4.324 1.304 4.799 1.00 98.56 80 LEU A O 1
ATOM 599 N N . ASP A 1 81 ? -4.611 -0.928 4.702 1.00 98.19 81 ASP A N 1
ATOM 600 C CA . ASP A 1 81 ? -3.581 -1.224 3.694 1.00 98.19 81 ASP A CA 1
ATOM 601 C C . ASP A 1 81 ? -4.270 -1.458 2.343 1.00 98.19 81 ASP A C 1
ATOM 603 O O . ASP A 1 81 ? -4.791 -2.540 2.084 1.00 98.19 81 ASP A O 1
ATOM 607 N N . ILE A 1 82 ? -4.337 -0.429 1.496 1.00 97.88 82 ILE A N 1
ATOM 608 C CA . ILE A 1 82 ? -5.024 -0.495 0.201 1.00 97.88 82 ILE A CA 1
ATOM 609 C C . ILE A 1 82 ? -4.025 -0.939 -0.856 1.00 97.88 82 ILE A C 1
ATOM 611 O O . ILE A 1 82 ? -3.077 -0.211 -1.165 1.00 97.88 82 ILE A O 1
ATOM 615 N N . ARG A 1 83 ? -4.251 -2.115 -1.441 1.00 96.25 83 ARG A N 1
ATOM 616 C CA . ARG A 1 83 ? -3.396 -2.639 -2.497 1.00 96.25 83 ARG A CA 1
ATOM 617 C C . ARG A 1 83 ? -3.676 -1.915 -3.809 1.00 96.25 83 ARG A C 1
ATOM 619 O O . ARG A 1 83 ? -4.804 -1.860 -4.282 1.00 96.25 83 ARG A O 1
ATOM 626 N N . LEU A 1 84 ? -2.620 -1.373 -4.402 1.00 95.44 84 LEU A N 1
ATOM 627 C CA . LEU A 1 84 ? -2.639 -0.747 -5.719 1.00 95.44 84 LEU A CA 1
ATOM 628 C C . LEU A 1 84 ? -1.842 -1.602 -6.716 1.00 95.44 84 LEU A C 1
ATOM 630 O O . LEU A 1 84 ? -1.024 -2.431 -6.296 1.00 95.44 84 LEU A O 1
ATOM 634 N N . PRO A 1 85 ? -2.022 -1.382 -8.032 1.00 94.50 85 PRO A N 1
ATOM 635 C CA . PRO A 1 85 ? -1.105 -1.907 -9.034 1.00 94.50 85 PRO A CA 1
ATOM 636 C C . PRO A 1 85 ? 0.349 -1.558 -8.702 1.00 94.50 85 PRO A C 1
ATOM 638 O O . PRO A 1 85 ? 0.628 -0.524 -8.089 1.00 94.50 85 PRO A O 1
ATOM 641 N N . LEU A 1 86 ? 1.274 -2.426 -9.116 1.00 94.62 86 LEU A N 1
ATOM 642 C CA . LEU A 1 86 ? 2.698 -2.236 -8.863 1.00 94.62 86 LEU A CA 1
ATOM 643 C C . LEU A 1 86 ? 3.159 -0.879 -9.416 1.00 94.62 86 LEU A C 1
ATOM 645 O O . LEU A 1 86 ? 2.951 -0.579 -10.588 1.00 94.62 86 LEU A O 1
ATOM 649 N N . GLY A 1 87 ? 3.805 -0.074 -8.573 1.00 95.31 87 GLY A N 1
ATOM 650 C CA . GLY A 1 87 ? 4.220 1.295 -8.887 1.00 95.31 87 GLY A CA 1
ATOM 651 C C . GLY A 1 87 ? 5.440 1.406 -9.802 1.00 95.31 87 GLY A C 1
ATOM 652 O O . GLY A 1 87 ? 6.312 2.224 -9.529 1.00 95.31 87 GLY A O 1
ATOM 653 N N . LEU A 1 88 ? 5.546 0.575 -10.837 1.00 95.69 88 LEU A N 1
AT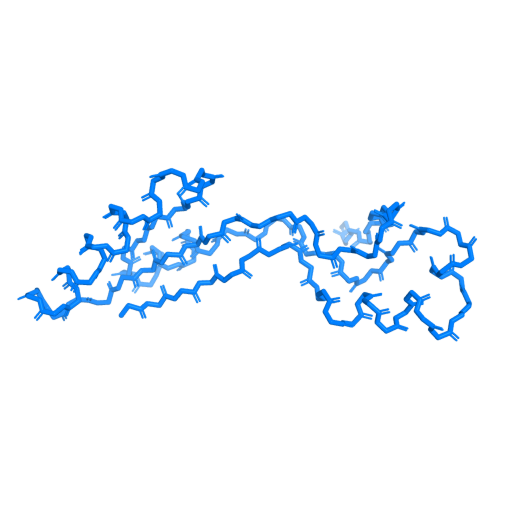OM 654 C CA . LEU A 1 88 ? 6.586 0.685 -11.860 1.00 95.69 88 LEU A CA 1
ATOM 655 C C . LEU A 1 88 ? 6.054 1.420 -13.100 1.00 95.69 88 LEU A C 1
ATOM 657 O O . LEU A 1 88 ? 4.843 1.436 -13.328 1.00 95.69 88 LEU A O 1
ATOM 661 N N . PRO A 1 89 ? 6.941 2.011 -13.921 1.00 94.19 89 PRO A N 1
ATOM 662 C CA . PRO A 1 89 ? 6.579 2.471 -15.258 1.00 94.19 89 PRO A CA 1
ATOM 663 C C . PRO A 1 89 ? 5.967 1.351 -16.105 1.00 94.19 89 PRO A C 1
ATOM 665 O O . PRO A 1 89 ? 6.187 0.167 -15.842 1.00 94.19 89 PRO A O 1
ATOM 668 N N . GLU A 1 90 ? 5.209 1.723 -17.136 1.00 92.12 90 GLU A N 1
ATOM 669 C CA . GLU A 1 90 ? 4.528 0.765 -18.010 1.00 92.12 90 GLU A CA 1
ATOM 670 C C . GLU A 1 90 ? 5.512 -0.261 -18.601 1.00 92.12 90 GLU A C 1
ATOM 672 O O . GLU A 1 90 ? 6.567 0.094 -19.126 1.00 92.12 90 GLU A O 1
ATOM 677 N N . GLY A 1 91 ? 5.181 -1.550 -18.470 1.00 91.69 91 GLY A N 1
ATOM 678 C CA . GLY A 1 91 ? 6.040 -2.659 -18.903 1.00 91.69 91 GLY A CA 1
ATOM 679 C C . GLY A 1 91 ? 7.270 -2.920 -18.022 1.00 91.69 91 GLY A C 1
ATOM 680 O O . GLY A 1 91 ? 8.049 -3.817 -18.332 1.00 91.69 91 GLY A O 1
ATOM 681 N N . GLY A 1 92 ? 7.462 -2.164 -16.938 1.00 93.94 92 GLY A N 1
ATOM 682 C CA . GLY A 1 92 ? 8.560 -2.359 -16.000 1.00 93.94 92 GLY A CA 1
ATOM 683 C C . GLY A 1 92 ? 8.391 -3.612 -15.143 1.00 93.94 92 GLY A C 1
ATOM 684 O O . GLY A 1 92 ? 7.311 -3.893 -14.624 1.00 93.94 92 GLY A O 1
ATOM 685 N N . GLU A 1 93 ? 9.490 -4.331 -14.932 1.00 95.12 93 GLU A N 1
ATOM 686 C CA . GLU A 1 93 ? 9.540 -5.531 -14.098 1.00 95.12 93 GLU A CA 1
ATOM 687 C C . GLU A 1 93 ? 10.501 -5.344 -12.912 1.00 95.12 93 GLU A C 1
ATOM 689 O O . GLU A 1 93 ? 11.542 -4.685 -13.048 1.00 95.12 93 GLU A O 1
ATOM 694 N N . PRO A 1 94 ? 10.211 -5.941 -11.739 1.00 93.31 94 PRO A N 1
ATOM 695 C CA . PRO A 1 94 ? 11.157 -5.978 -10.630 1.00 93.31 94 PRO A CA 1
ATOM 696 C C . PRO A 1 94 ? 12.479 -6.632 -11.047 1.00 93.31 94 PRO A C 1
ATOM 698 O O . PRO A 1 94 ? 12.499 -7.760 -11.543 1.00 93.31 94 PRO A O 1
ATOM 701 N N . ALA A 1 95 ? 13.608 -5.968 -10.799 1.00 91.62 95 ALA A N 1
ATOM 702 C CA . ALA A 1 95 ? 14.898 -6.645 -10.900 1.00 91.62 95 ALA A CA 1
ATOM 703 C C . ALA A 1 95 ? 15.084 -7.618 -9.724 1.00 91.62 95 ALA A C 1
ATOM 705 O O . ALA A 1 95 ? 14.488 -7.453 -8.657 1.00 91.62 95 ALA A O 1
ATOM 706 N N . GLN A 1 96 ? 15.960 -8.612 -9.896 1.00 84.94 96 GLN A N 1
ATOM 707 C CA . GLN A 1 96 ? 16.276 -9.551 -8.825 1.00 84.94 96 GLN A CA 1
ATOM 708 C C . GLN A 1 96 ? 16.825 -8.803 -7.604 1.00 84.94 96 GLN A C 1
ATOM 710 O O . G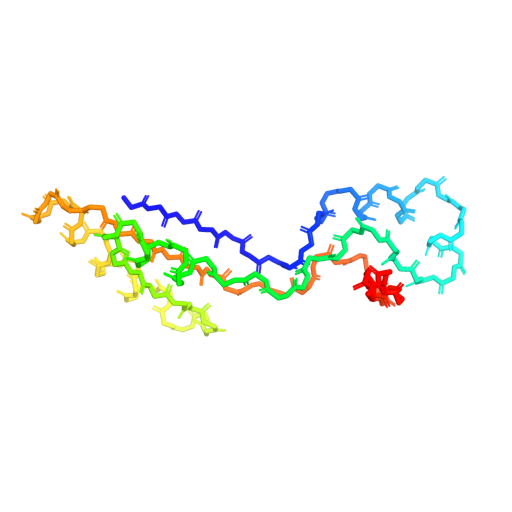LN A 1 96 ? 17.851 -8.125 -7.685 1.00 84.94 96 GLN A O 1
ATOM 715 N N . GLN A 1 97 ? 16.131 -8.931 -6.474 1.00 75.88 97 GLN A N 1
ATOM 716 C CA . GLN A 1 97 ? 16.551 -8.306 -5.227 1.00 75.88 97 GLN A CA 1
ATOM 717 C C . GLN A 1 97 ? 17.775 -9.020 -4.659 1.00 75.88 97 GLN A C 1
ATOM 719 O O . GLN A 1 97 ? 17.882 -10.249 -4.702 1.00 75.88 97 GLN A O 1
ATOM 724 N N . TYR A 1 98 ? 18.696 -8.241 -4.100 1.00 75.06 98 TYR A N 1
ATOM 725 C CA . TYR A 1 98 ? 19.786 -8.794 -3.316 1.00 75.06 98 TYR A CA 1
ATOM 726 C C . TYR A 1 98 ? 19.236 -9.280 -1.972 1.00 75.06 98 TYR A C 1
ATOM 728 O O . TYR A 1 98 ? 18.744 -8.485 -1.175 1.00 75.06 98 TYR A O 1
ATOM 736 N N . ILE A 1 99 ? 19.328 -10.585 -1.724 1.00 75.31 99 ILE A N 1
ATOM 737 C CA . ILE A 1 99 ? 18.938 -11.204 -0.457 1.00 75.31 99 ILE A CA 1
ATOM 738 C C . ILE A 1 99 ? 20.222 -11.517 0.309 1.00 75.31 99 ILE A C 1
ATOM 740 O O . ILE A 1 99 ? 21.040 -12.311 -0.165 1.00 75.31 99 ILE A O 1
ATOM 744 N N . MET A 1 100 ? 20.406 -10.893 1.478 1.00 73.94 100 MET A N 1
ATOM 745 C CA . MET A 1 100 ? 21.483 -11.276 2.396 1.00 73.94 100 MET A CA 1
ATOM 746 C C . MET A 1 100 ? 21.229 -12.711 2.867 1.00 73.94 100 MET A C 1
ATOM 748 O O . MET A 1 100 ? 20.148 -13.011 3.371 1.00 73.94 100 MET A O 1
ATOM 752 N N . ARG A 1 101 ? 22.206 -13.592 2.635 1.00 66.44 101 ARG A N 1
ATOM 753 C CA . ARG A 1 101 ? 22.204 -14.983 3.104 1.00 66.44 101 ARG A CA 1
ATOM 754 C C . ARG A 1 101 ? 22.888 -15.098 4.454 1.00 66.44 101 ARG A C 1
ATOM 756 O O . ARG A 1 101 ? 23.891 -14.375 4.644 1.00 66.44 101 ARG A O 1
#

Sequence (101 aa):
LYVITNNGAYGIVAGFFGEAGGQMSDTGKYGGVVLDGMDPVKIADAFGMEGERVEDESDLNDVVRRGMGIVNDENRPYLLDIRLPLGLPEGGEPAQQYIMR

pLDDT: mean 93.82, std 6.03, range [66.44, 98.69]